Protein AF-M5IP51-F1 (afdb_monomer_lite)

Organism: NCBI:txid1244083

Secondary structure (DSSP, 8-state):
-B-SSEEEEE-TTS-EEEEE--GGG-GGGGS-GGGGGGSTTTTS-TT--GGGT---

Structure (mmCIF, N/CA/C/O backbone):
data_AF-M5IP51-F1
#
_entry.id   AF-M5IP51-F1
#
loop_
_atom_site.group_PDB
_atom_site.id
_atom_site.type_symbol
_atom_site.label_atom_id
_atom_site.label_alt_id
_atom_site.label_comp_id
_atom_site.label_asym_id
_atom_site.label_entity_id
_atom_site.label_seq_id
_atom_site.pdbx_PDB_ins_code
_atom_site.Cartn_x
_atom_site.Cartn_y
_atom_site.Cartn_z
_atom_site.oc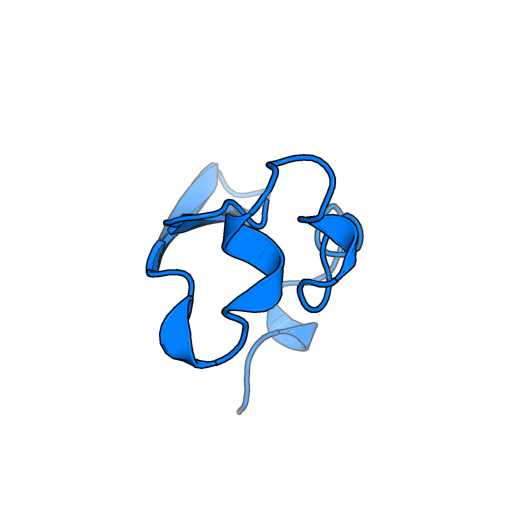cupancy
_atom_site.B_iso_or_equiv
_atom_site.auth_seq_id
_atom_site.auth_comp_id
_atom_site.auth_asym_id
_atom_site.auth_atom_id
_atom_site.pdbx_PDB_model_num
ATOM 1 N N . MET A 1 1 ? 3.092 3.360 4.467 1.00 81.12 1 MET A N 1
ATOM 2 C CA . MET A 1 1 ? 4.431 3.317 3.843 1.00 81.12 1 MET A CA 1
ATOM 3 C C . MET A 1 1 ? 4.336 2.466 2.595 1.00 81.12 1 MET A C 1
ATOM 5 O O . MET A 1 1 ? 3.814 1.362 2.683 1.00 81.12 1 MET A O 1
ATOM 9 N N . VAL A 1 2 ? 4.828 2.962 1.462 1.00 85.56 2 VAL A N 1
ATOM 10 C CA . VAL A 1 2 ? 4.961 2.152 0.246 1.00 85.56 2 VAL A CA 1
ATOM 11 C C . VAL A 1 2 ? 6.403 1.659 0.187 1.00 85.56 2 VAL A C 1
ATOM 13 O O . VAL A 1 2 ? 7.314 2.460 0.010 1.00 85.56 2 VAL A O 1
ATOM 16 N N . GLY A 1 3 ? 6.617 0.370 0.436 1.00 81.94 3 GLY A N 1
ATOM 17 C CA . GLY A 1 3 ? 7.924 -0.266 0.312 1.00 81.94 3 GLY A CA 1
ATOM 18 C C . GLY A 1 3 ? 8.078 -0.958 -1.038 1.00 81.94 3 GLY A C 1
ATOM 19 O O . GLY A 1 3 ? 7.105 -1.143 -1.772 1.00 81.94 3 GLY A O 1
ATOM 20 N N . LEU A 1 4 ? 9.307 -1.374 -1.347 1.00 82.06 4 LEU A N 1
ATOM 21 C CA . LEU A 1 4 ? 9.630 -2.013 -2.621 1.00 82.06 4 LEU A CA 1
ATOM 22 C C . LEU A 1 4 ? 8.842 -3.313 -2.825 1.00 82.06 4 LEU A C 1
ATOM 24 O O . LEU A 1 4 ? 8.180 -3.471 -3.838 1.00 82.06 4 LEU A O 1
ATOM 28 N N . PHE A 1 5 ? 8.858 -4.216 -1.844 1.00 85.56 5 PHE A N 1
ATOM 29 C CA . PHE A 1 5 ? 8.176 -5.515 -1.944 1.00 85.56 5 PHE A CA 1
ATOM 30 C C . PHE A 1 5 ? 6.793 -5.526 -1.307 1.00 85.56 5 PHE A C 1
ATOM 32 O O . PHE A 1 5 ? 5.912 -6.265 -1.742 1.00 85.56 5 PHE A O 1
ATOM 39 N N . PHE A 1 6 ? 6.603 -4.696 -0.286 1.00 88.75 6 PHE A N 1
ATOM 40 C CA . PHE A 1 6 ? 5.383 -4.662 0.499 1.00 88.75 6 PHE A CA 1
ATOM 41 C C . PHE A 1 6 ? 4.946 -3.230 0.761 1.00 88.75 6 PHE A C 1
ATOM 43 O O . PHE A 1 6 ? 5.764 -2.349 1.032 1.00 88.75 6 PHE A O 1
ATOM 50 N N . THR A 1 7 ? 3.639 -3.013 0.733 1.00 89.12 7 THR A N 1
ATOM 51 C CA . THR A 1 7 ? 3.002 -1.767 1.142 1.00 89.12 7 THR A CA 1
ATOM 52 C C . THR A 1 7 ? 2.274 -2.010 2.451 1.00 89.12 7 THR A C 1
ATOM 54 O O . THR A 1 7 ? 1.468 -2.928 2.556 1.00 89.12 7 THR A O 1
ATOM 57 N N . GLY A 1 8 ? 2.584 -1.197 3.457 1.00 91.38 8 GLY A N 1
ATOM 58 C CA . GLY A 1 8 ? 2.013 -1.302 4.795 1.00 91.38 8 GLY A CA 1
ATOM 59 C C . GLY A 1 8 ? 1.184 -0.076 5.159 1.00 91.38 8 GLY A C 1
ATOM 60 O O . GLY A 1 8 ? 1.593 1.065 4.906 1.00 91.38 8 GLY A O 1
ATOM 61 N N . VAL A 1 9 ? 0.045 -0.303 5.809 1.00 92.44 9 VAL A N 1
ATOM 62 C CA . VAL A 1 9 ? -0.824 0.737 6.369 1.00 92.44 9 VAL A CA 1
ATOM 63 C C . VAL A 1 9 ? -1.057 0.443 7.846 1.00 92.44 9 VAL A C 1
ATOM 65 O O . VAL A 1 9 ? -1.289 -0.700 8.231 1.00 92.44 9 VAL A O 1
ATOM 68 N N . LYS A 1 10 ? -1.005 1.487 8.674 1.00 93.38 10 LYS A N 1
ATOM 69 C CA . LYS A 1 10 ? -1.410 1.449 10.079 1.00 93.38 10 LYS A CA 1
ATOM 70 C C . LYS A 1 10 ? -2.451 2.538 10.297 1.00 93.38 10 LYS A C 1
ATOM 72 O O . LYS A 1 10 ? -2.204 3.696 9.966 1.00 93.38 10 LYS A O 1
ATOM 77 N N . LEU A 1 11 ? -3.602 2.152 10.826 1.00 92.88 11 LEU A N 1
ATOM 78 C CA . LEU A 1 11 ? -4.685 3.053 11.188 1.00 92.88 11 LEU A CA 1
ATOM 79 C C . LEU A 1 11 ? -4.462 3.613 12.596 1.00 92.88 11 LEU A C 1
ATOM 81 O O . LEU A 1 11 ? -3.733 3.044 13.413 1.00 92.88 11 LEU A O 1
ATOM 85 N N . SER A 1 12 ? -5.116 4.733 12.894 1.00 93.06 12 SER A N 1
ATOM 86 C CA . SER A 1 12 ? -5.029 5.391 14.203 1.00 93.06 12 SER A CA 1
ATOM 87 C C . SER A 1 12 ? -5.572 4.530 15.346 1.00 93.06 12 SER A C 1
ATOM 89 O O . SER A 1 12 ? -5.101 4.654 16.470 1.00 93.06 12 SER A O 1
ATOM 91 N N . ASN A 1 13 ? -6.500 3.612 15.061 1.00 94.50 13 ASN A N 1
ATOM 92 C CA . ASN A 1 13 ? -7.024 2.642 16.027 1.00 94.50 13 ASN A CA 1
ATOM 93 C C . ASN A 1 13 ? -6.068 1.461 16.305 1.00 94.50 13 ASN A C 1
ATOM 95 O O . ASN A 1 13 ? -6.447 0.514 16.985 1.00 94.50 13 ASN A O 1
ATOM 99 N N . GLY A 1 14 ? -4.854 1.483 15.751 1.00 94.56 14 GLY A N 1
ATOM 100 C CA . GLY A 1 14 ? -3.837 0.456 15.961 1.00 94.56 14 GLY A CA 1
ATOM 101 C C . GLY A 1 14 ? -3.904 -0.730 14.998 1.00 94.56 14 GLY A C 1
ATOM 102 O O . GLY A 1 14 ? -2.923 -1.467 14.915 1.00 94.56 14 GLY A O 1
ATOM 103 N N . VAL A 1 15 ? -4.983 -0.886 14.223 1.00 96.25 15 VAL A N 1
ATOM 104 C CA . VAL A 1 15 ? -5.084 -1.939 13.200 1.00 96.25 15 VAL A CA 1
ATOM 105 C C . VAL A 1 15 ? -4.088 -1.663 12.077 1.00 96.25 15 VAL A C 1
ATOM 107 O O . VAL A 1 15 ? -3.945 -0.528 11.614 1.00 96.25 15 VAL A O 1
ATOM 110 N N . CYS A 1 16 ? -3.402 -2.703 11.614 1.00 94.31 16 CYS A N 1
ATOM 111 C CA . CYS A 1 16 ? -2.474 -2.615 10.498 1.00 94.31 16 CYS A CA 1
ATOM 112 C C . CYS A 1 16 ? -2.725 -3.715 9.467 1.00 94.31 16 CYS A C 1
ATOM 114 O O . CYS A 1 16 ? -3.310 -4.755 9.761 1.00 94.31 16 CYS A O 1
ATOM 116 N N . GLY A 1 17 ? -2.281 -3.458 8.242 1.00 94.19 17 GLY A N 1
ATOM 117 C CA . GLY A 1 17 ? -2.358 -4.395 7.131 1.00 94.19 17 GLY A CA 1
ATOM 118 C C . GLY A 1 17 ? -1.173 -4.217 6.194 1.00 94.19 17 GLY A C 1
ATOM 119 O O . GLY A 1 17 ? -0.573 -3.139 6.122 1.00 94.19 17 GLY A O 1
ATOM 120 N N . VAL A 1 18 ? -0.838 -5.287 5.482 1.00 94.25 18 VAL A N 1
ATOM 121 C CA . VAL A 1 18 ? 0.241 -5.319 4.497 1.00 94.25 18 VAL A CA 1
ATOM 122 C C . VAL A 1 18 ? -0.245 -5.995 3.222 1.00 94.25 18 VAL A C 1
ATOM 124 O O . VAL A 1 18 ? -1.020 -6.947 3.271 1.00 94.25 18 VAL A O 1
ATOM 127 N N . SER A 1 19 ? 0.214 -5.504 2.079 1.00 91.44 19 SER A N 1
ATOM 128 C CA . SER A 1 19 ? -0.016 -6.110 0.772 1.00 91.44 19 SER A CA 1
ATOM 129 C C . SER A 1 19 ? 1.288 -6.191 -0.009 1.00 91.44 19 SER A C 1
ATOM 131 O O . SER A 1 19 ? 2.216 -5.416 0.231 1.00 91.44 19 SER A O 1
ATOM 133 N N . LEU A 1 20 ? 1.355 -7.100 -0.981 1.00 90.19 20 LEU A N 1
ATOM 134 C CA . LEU A 1 20 ? 2.439 -7.098 -1.960 1.00 90.19 20 LEU A CA 1
ATOM 135 C C . LEU A 1 20 ? 2.403 -5.799 -2.769 1.00 90.19 20 LEU A C 1
ATOM 137 O O . LEU A 1 20 ? 1.346 -5.360 -3.227 1.00 90.19 20 LEU A O 1
ATOM 141 N N . THR A 1 21 ? 3.568 -5.197 -2.953 1.00 87.06 21 THR A N 1
ATOM 142 C CA . THR A 1 21 ? 3.743 -4.067 -3.857 1.00 87.06 21 THR A CA 1
ATOM 143 C C . THR A 1 21 ? 3.818 -4.591 -5.296 1.00 87.06 21 THR A C 1
ATOM 145 O O . THR A 1 21 ? 4.584 -5.523 -5.562 1.00 87.06 21 THR A O 1
ATOM 148 N N . PRO A 1 22 ? 3.063 -4.020 -6.255 1.00 81.00 22 PRO A N 1
ATOM 149 C CA . PRO A 1 22 ? 2.999 -4.517 -7.629 1.00 81.00 22 PRO A CA 1
ATOM 150 C C . PRO A 1 22 ? 4.251 -4.146 -8.443 1.00 81.00 22 PRO A C 1
ATOM 152 O O . PRO A 1 22 ? 4.209 -3.334 -9.363 1.00 81.00 22 PRO A O 1
ATOM 155 N N . LEU A 1 23 ? 5.374 -4.795 -8.137 1.00 78.56 23 LEU A N 1
ATOM 156 C CA . LEU A 1 23 ? 6.686 -4.526 -8.731 1.00 78.56 23 LEU A CA 1
ATOM 157 C C . LEU A 1 23 ? 6.701 -4.652 -10.261 1.00 78.56 23 LEU A C 1
ATOM 159 O O . LEU A 1 23 ? 7.337 -3.865 -10.952 1.00 78.56 23 LEU A O 1
ATOM 163 N N . LYS A 1 24 ? 5.953 -5.625 -10.798 1.00 76.69 24 LYS A N 1
ATOM 164 C CA . LYS A 1 24 ? 5.846 -5.861 -12.247 1.00 76.69 24 LYS A CA 1
ATOM 165 C C . LYS A 1 24 ? 5.200 -4.694 -12.995 1.00 76.69 24 LYS A C 1
ATOM 167 O O . LYS A 1 24 ? 5.492 -4.513 -14.169 1.00 76.69 24 LYS A O 1
ATOM 172 N N . ALA A 1 25 ? 4.336 -3.922 -12.335 1.00 79.75 25 ALA A N 1
ATOM 173 C CA . ALA A 1 25 ? 3.727 -2.737 -12.934 1.00 79.75 25 ALA A CA 1
ATOM 174 C C . ALA A 1 25 ? 4.690 -1.536 -12.943 1.00 79.75 25 ALA A C 1
ATOM 176 O O . ALA A 1 25 ? 4.521 -0.627 -13.749 1.00 79.75 25 ALA A O 1
ATOM 177 N N . PHE A 1 26 ? 5.715 -1.549 -12.081 1.00 76.56 26 PHE A N 1
ATOM 178 C CA . PHE A 1 26 ? 6.676 -0.456 -11.911 1.00 76.56 26 PHE A CA 1
ATOM 179 C C . PHE A 1 26 ? 8.125 -0.975 -11.847 1.00 76.56 26 PHE A C 1
ATOM 181 O O . PHE A 1 26 ? 8.818 -0.767 -10.850 1.00 76.56 26 PHE A O 1
ATOM 188 N N . PRO A 1 27 ? 8.626 -1.638 -12.906 1.00 70.94 27 PRO A N 1
ATOM 189 C CA . PRO A 1 27 ? 9.947 -2.266 -12.889 1.00 70.94 27 PRO A CA 1
ATOM 190 C C . PRO A 1 27 ? 11.090 -1.255 -12.730 1.00 70.94 27 PRO A C 1
ATOM 192 O O . PRO A 1 27 ? 12.140 -1.603 -12.210 1.00 70.94 27 PRO A O 1
ATOM 195 N N . GLN A 1 28 ? 10.899 0.015 -13.104 1.00 71.06 28 GLN A N 1
ATOM 196 C CA . GLN A 1 28 ? 11.920 1.052 -12.900 1.00 71.06 28 GLN A CA 1
ATOM 197 C C . GLN A 1 28 ? 12.170 1.364 -11.412 1.00 71.06 28 GLN A C 1
ATOM 199 O O . GLN A 1 28 ? 13.270 1.775 -11.046 1.00 71.06 28 GLN A O 1
ATOM 204 N N . ALA A 1 29 ? 11.193 1.097 -10.535 1.00 70.88 29 ALA A N 1
ATOM 205 C CA . ALA A 1 29 ? 11.307 1.346 -9.098 1.00 70.88 29 ALA A CA 1
ATOM 206 C C . ALA A 1 29 ? 12.250 0.360 -8.377 1.00 70.88 29 ALA A C 1
ATOM 208 O O . ALA A 1 29 ? 12.562 0.564 -7.206 1.00 70.88 29 ALA A O 1
ATOM 209 N N . VAL A 1 30 ? 12.717 -0.700 -9.054 1.00 68.94 30 VAL A N 1
ATOM 210 C CA . VAL A 1 30 ? 13.545 -1.764 -8.453 1.00 68.94 30 VAL A CA 1
ATOM 211 C C . VAL A 1 30 ? 15.040 -1.506 -8.529 1.00 68.94 30 VAL A C 1
ATOM 213 O O . VAL A 1 30 ? 15.797 -2.141 -7.803 1.00 68.94 30 VAL A O 1
ATOM 216 N N . CYS A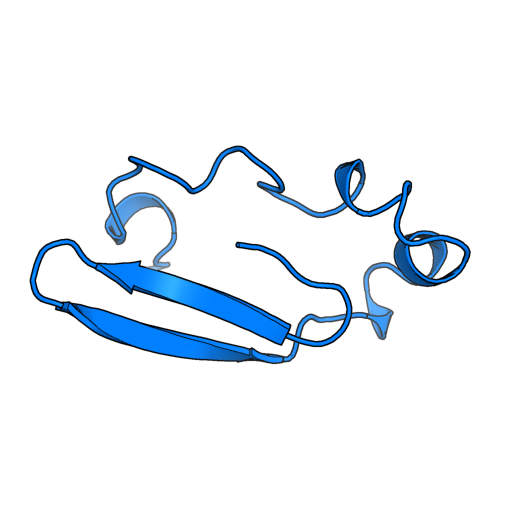 1 31 ? 15.469 -0.607 -9.417 1.00 67.88 31 CYS A N 1
ATOM 217 C CA . CYS A 1 31 ? 16.886 -0.434 -9.721 1.00 67.88 31 CYS A CA 1
ATOM 218 C C . CYS A 1 31 ? 17.646 0.195 -8.538 1.00 67.88 31 CYS A C 1
ATOM 220 O O . CYS A 1 31 ? 18.761 -0.221 -8.246 1.00 67.88 31 CYS A O 1
ATOM 222 N N . CYS A 1 32 ? 17.010 1.118 -7.800 1.00 64.12 32 CYS A N 1
ATOM 223 C CA . CYS A 1 32 ? 17.541 1.697 -6.561 1.00 64.12 32 CYS A CA 1
ATOM 224 C C . CYS A 1 32 ? 16.398 2.065 -5.590 1.00 64.12 32 CYS A C 1
ATOM 226 O O . CYS A 1 32 ? 15.391 2.615 -6.040 1.00 64.12 32 CYS A O 1
ATOM 228 N N . PRO A 1 33 ? 16.553 1.897 -4.258 1.00 62.53 33 PRO A N 1
ATOM 229 C CA . PRO A 1 33 ? 15.547 2.306 -3.263 1.00 62.53 33 PRO A CA 1
ATOM 230 C C . PRO A 1 33 ? 15.269 3.821 -3.257 1.00 62.53 33 PRO A C 1
ATOM 232 O O . PRO A 1 33 ? 14.226 4.274 -2.791 1.00 62.53 33 PRO A O 1
ATOM 235 N N . SER A 1 34 ? 16.150 4.632 -3.836 1.00 66.75 34 SER A N 1
ATOM 236 C CA . SER A 1 34 ? 15.917 6.058 -4.090 1.00 66.75 34 SER A CA 1
ATOM 237 C C . SER A 1 34 ? 14.831 6.327 -5.146 1.00 66.75 34 SER A C 1
ATOM 239 O O . SER A 1 34 ? 14.259 7.413 -5.157 1.00 66.75 34 SER A O 1
ATOM 241 N N . GLN A 1 35 ? 14.466 5.344 -5.978 1.00 64.31 35 GLN A N 1
ATOM 242 C CA . GLN A 1 35 ? 13.397 5.464 -6.982 1.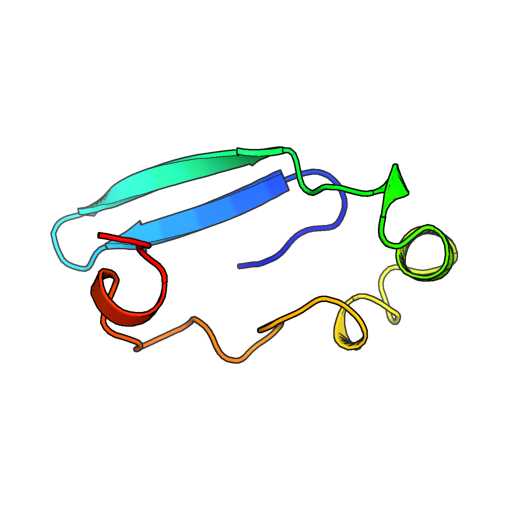00 64.31 35 GLN A CA 1
ATOM 243 C C . GLN A 1 35 ? 11.998 5.127 -6.436 1.00 64.31 35 GLN A C 1
ATOM 245 O O . GLN A 1 35 ? 11.018 5.093 -7.178 1.00 64.31 35 GLN A O 1
ATOM 250 N N . THR A 1 36 ? 11.854 4.953 -5.118 1.00 64.00 36 THR A N 1
ATOM 251 C CA . THR A 1 36 ? 10.545 4.725 -4.477 1.00 64.00 36 THR A CA 1
ATOM 252 C C . THR A 1 36 ? 9.596 5.927 -4.623 1.00 64.00 36 THR A C 1
ATOM 254 O O . THR A 1 36 ? 8.393 5.785 -4.421 1.00 64.00 36 THR A O 1
ATOM 257 N N . ALA A 1 37 ? 10.098 7.111 -4.998 1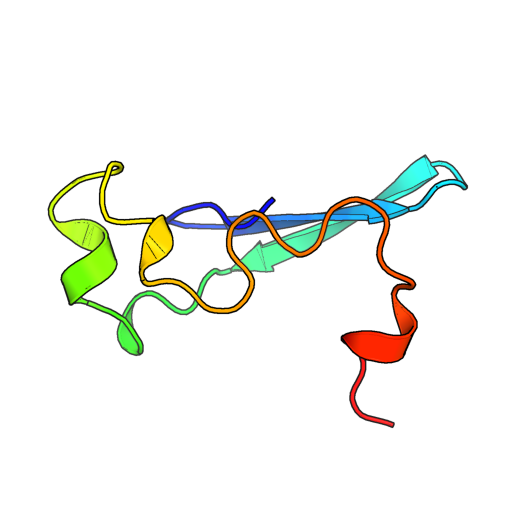.00 65.19 37 ALA A N 1
ATOM 258 C CA . ALA A 1 37 ? 9.286 8.298 -5.289 1.00 65.19 37 ALA A CA 1
ATOM 259 C C . ALA A 1 37 ? 8.410 8.152 -6.549 1.00 65.19 37 ALA A C 1
ATOM 261 O O . ALA A 1 37 ? 7.393 8.829 -6.665 1.00 65.19 37 ALA A O 1
ATOM 262 N N . VAL A 1 38 ? 8.773 7.251 -7.471 1.00 72.50 38 VAL A N 1
ATOM 263 C CA . VAL A 1 38 ? 8.010 6.985 -8.705 1.00 72.50 38 VAL A CA 1
ATOM 264 C C . VAL A 1 38 ? 6.757 6.142 -8.415 1.00 72.50 38 VAL A C 1
ATOM 266 O O . VAL A 1 38 ? 5.863 6.016 -9.249 1.00 72.50 38 VAL A O 1
ATOM 269 N N . MET A 1 39 ? 6.671 5.560 -7.215 1.00 73.56 39 MET A N 1
ATOM 270 C CA . MET A 1 39 ? 5.541 4.736 -6.809 1.00 73.56 39 MET A CA 1
ATOM 271 C C . MET A 1 39 ? 4.337 5.597 -6.408 1.00 73.56 39 MET A C 1
ATOM 273 O O . MET A 1 39 ? 4.495 6.603 -5.707 1.00 73.56 39 MET A O 1
ATOM 277 N N . PRO A 1 40 ? 3.114 5.202 -6.803 1.00 71.06 40 PRO A N 1
ATOM 278 C CA . PRO A 1 40 ? 1.918 5.993 -6.553 1.00 71.06 40 PRO A CA 1
ATOM 279 C C . PRO A 1 40 ? 1.716 6.232 -5.055 1.00 71.06 40 PRO A C 1
ATOM 281 O O . PRO A 1 40 ? 1.810 5.316 -4.237 1.00 71.06 40 PRO A O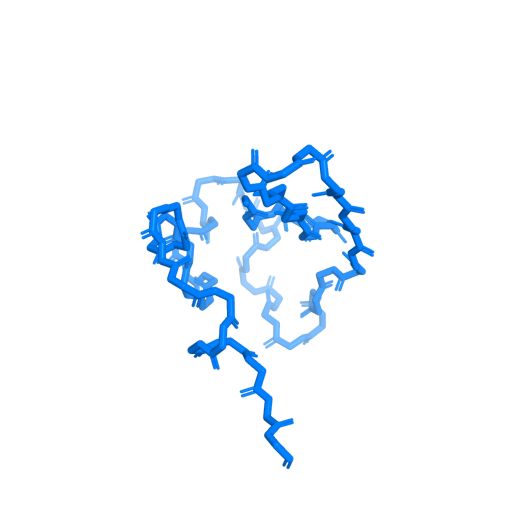 1
ATOM 284 N N . ASN A 1 41 ? 1.426 7.485 -4.699 1.00 70.94 41 ASN A N 1
ATOM 285 C CA . ASN A 1 41 ? 1.199 7.943 -3.326 1.00 70.94 41 ASN A CA 1
ATOM 286 C C . ASN A 1 41 ? 2.364 7.682 -2.348 1.00 70.94 41 ASN A C 1
ATOM 288 O O . ASN A 1 41 ? 2.181 7.779 -1.129 1.00 70.94 41 ASN A O 1
ATOM 292 N N . SER A 1 42 ? 3.570 7.398 -2.847 1.00 72.00 42 SER A N 1
ATOM 293 C CA . SER A 1 42 ? 4.771 7.321 -2.017 1.00 72.00 42 SER A CA 1
ATOM 294 C C . SER A 1 42 ? 4.968 8.643 -1.266 1.00 72.00 42 SER A C 1
ATOM 296 O O . SER A 1 42 ? 4.917 9.720 -1.851 1.00 72.00 42 SER A O 1
ATOM 298 N N . GLY A 1 43 ? 5.067 8.578 0.064 1.00 71.38 43 GLY A N 1
ATOM 299 C CA . GLY A 1 43 ? 5.139 9.761 0.935 1.00 71.38 43 GLY A CA 1
ATOM 300 C C . GLY A 1 43 ? 3.817 10.510 1.187 1.00 71.38 43 GLY A C 1
ATOM 301 O O . GLY A 1 43 ? 3.744 11.260 2.153 1.00 71.38 43 GLY A O 1
ATOM 302 N N . ASN A 1 44 ? 2.747 10.269 0.419 1.00 79.19 44 ASN A N 1
ATOM 303 C CA . ASN A 1 44 ? 1.479 11.021 0.503 1.00 79.19 44 ASN A CA 1
ATOM 304 C C . ASN A 1 44 ? 0.316 10.227 1.140 1.00 79.19 44 ASN A C 1
ATOM 306 O O . ASN A 1 44 ? -0.841 10.612 1.012 1.00 79.19 44 ASN A O 1
ATOM 310 N N . ILE A 1 45 ? 0.597 9.088 1.785 1.00 85.06 45 ILE A N 1
ATOM 311 C CA . ILE A 1 45 ? -0.417 8.243 2.457 1.00 85.06 45 ILE A CA 1
A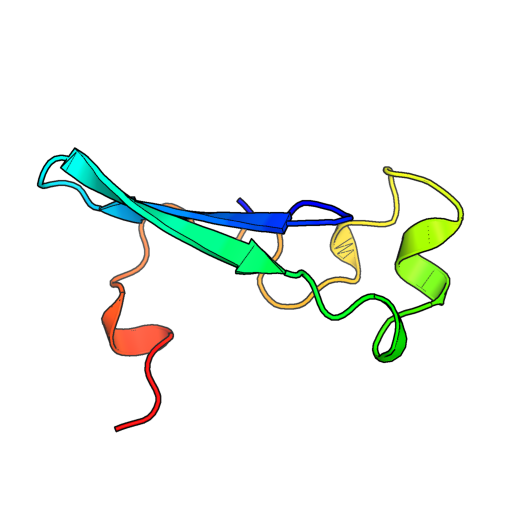TOM 312 C C . ILE A 1 45 ? -0.529 8.564 3.952 1.00 85.06 45 ILE A C 1
ATOM 314 O O . ILE A 1 45 ? -1.589 8.387 4.550 1.00 85.06 45 ILE A O 1
ATOM 318 N N . CYS A 1 46 ? 0.561 9.015 4.578 1.00 86.69 46 CYS A N 1
ATOM 319 C CA . CYS A 1 46 ? 0.557 9.309 6.008 1.00 86.69 46 CYS A CA 1
ATOM 320 C C . CYS A 1 46 ? -0.424 10.454 6.309 1.00 86.69 46 CYS A C 1
ATOM 322 O O . CYS A 1 46 ? -0.421 11.466 5.615 1.00 86.69 46 CYS A O 1
ATOM 324 N N . GLY A 1 47 ? -1.279 10.279 7.319 1.00 86.94 47 GLY A N 1
ATOM 325 C CA . GLY A 1 47 ? -2.280 11.279 7.711 1.00 86.94 47 GLY A CA 1
ATOM 326 C C . GLY A 1 47 ? -3.524 11.354 6.818 1.00 86.94 47 GLY A C 1
ATOM 327 O O . GLY A 1 47 ? -4.418 12.147 7.104 1.00 86.94 47 GLY A O 1
ATOM 328 N N . LYS A 1 48 ? -3.633 10.534 5.763 1.00 89.25 48 LYS A N 1
ATOM 329 C CA . LYS A 1 48 ? -4.831 10.495 4.909 1.00 89.25 48 LYS A CA 1
ATOM 330 C C . LYS A 1 48 ? -5.881 9.541 5.462 1.00 89.25 48 LYS A C 1
ATOM 332 O O . LYS A 1 48 ? -5.562 8.514 6.060 1.00 89.25 48 LYS A O 1
ATOM 337 N N . ASN A 1 49 ? -7.150 9.873 5.232 1.00 90.50 49 ASN A N 1
ATOM 338 C CA . ASN A 1 49 ? -8.256 8.987 5.570 1.00 90.50 49 ASN A CA 1
ATOM 339 C C . ASN A 1 49 ? -8.207 7.739 4.675 1.00 90.50 49 ASN A C 1
ATOM 341 O O . ASN A 1 49 ? -8.146 7.866 3.457 1.00 90.50 49 ASN A O 1
ATOM 345 N N . VAL A 1 50 ? -8.274 6.540 5.264 1.00 89.56 50 VAL A N 1
ATOM 346 C CA . VAL A 1 50 ? -8.202 5.273 4.513 1.00 89.56 50 VAL A CA 1
ATOM 347 C C . VAL A 1 50 ? -9.266 5.170 3.416 1.00 89.56 50 VAL A C 1
ATOM 349 O O . VAL A 1 50 ? -9.002 4.575 2.376 1.00 89.56 50 VAL A O 1
ATOM 352 N N . LYS A 1 51 ? -10.425 5.821 3.586 1.00 90.69 51 LYS A N 1
ATOM 353 C CA . LYS A 1 51 ? -11.490 5.859 2.575 1.00 90.69 51 LYS A CA 1
ATOM 354 C C . LYS A 1 51 ? -11.039 6.461 1.245 1.00 90.69 51 LYS A C 1
ATOM 356 O O . LYS A 1 51 ? -11.559 6.066 0.218 1.00 90.69 51 LYS A O 1
ATOM 361 N N . THR A 1 52 ? -10.038 7.347 1.223 1.00 88.62 52 THR A N 1
ATOM 362 C CA . THR A 1 52 ? -9.520 7.907 -0.041 1.00 88.62 52 THR A CA 1
ATOM 363 C C . THR A 1 52 ? -8.697 6.903 -0.853 1.00 88.62 52 THR A C 1
ATOM 365 O O . THR A 1 52 ? -8.281 7.217 -1.963 1.00 88.62 52 THR A O 1
ATOM 368 N N . LEU A 1 53 ? -8.368 5.744 -0.273 1.00 85.50 53 LEU A N 1
ATOM 369 C CA . LEU A 1 53 ? -7.569 4.682 -0.892 1.00 85.50 53 LEU A CA 1
ATOM 370 C C . LEU A 1 53 ? -8.408 3.443 -1.232 1.00 85.50 53 LEU A C 1
ATOM 372 O O . LEU A 1 53 ? -7.927 2.571 -1.954 1.00 85.50 53 LEU A O 1
ATOM 376 N N . LEU A 1 54 ? -9.627 3.350 -0.699 1.00 87.00 54 LEU A N 1
ATOM 377 C CA . LEU A 1 54 ? -10.566 2.278 -1.001 1.00 87.00 54 LEU A CA 1
ATOM 378 C C . LEU A 1 54 ? -11.303 2.611 -2.304 1.00 87.00 54 LEU A C 1
ATOM 380 O O . LEU A 1 54 ? -11.589 3.772 -2.583 1.00 87.00 54 LEU A O 1
ATOM 384 N N . LYS A 1 55 ? -11.582 1.586 -3.108 1.00 79.12 55 LYS A N 1
ATOM 385 C CA . LYS A 1 55 ? -12.574 1.660 -4.183 1.00 79.12 55 LYS A CA 1
ATOM 386 C C . LYS A 1 55 ? -13.847 1.045 -3.606 1.00 79.12 55 LYS A C 1
ATOM 388 O O . LYS A 1 55 ? -13.761 -0.093 -3.146 1.00 79.12 55 LYS A O 1
ATOM 393 N N . ASP A 1 56 ? -14.927 1.820 -3.543 1.00 61.34 56 ASP A N 1
ATOM 394 C CA . ASP A 1 56 ? -16.251 1.338 -3.123 1.00 61.34 56 ASP A CA 1
ATOM 395 C C . ASP A 1 56 ? -16.773 0.228 -4.052 1.00 61.34 56 ASP A C 1
ATOM 397 O O . ASP A 1 56 ? -16.513 0.308 -5.279 1.00 61.34 56 ASP A O 1
#

Sequence (56 aa):
MVGLFFTGVKLSNGVCGVSLTPLKAFPQAVCCPSQTAVMPNSGNICGKNVKTLLKD

Radius of gyration: 11.96 Å; chains: 1; bounding box: 34×18×29 Å

pLDDT: mean 81.32, std 10.29, range [61.34, 96.25]

InterPro domains:
  IPR025251 Domain of unknown function DUF4213 [PF13938] (1-55)

Foldseek 3Di:
DDFQQKDKDADPVGDIDIDGDPCVVPVVCPPDVVSQVVPPCVVNPPPDDCVVVDDD